Protein AF-A0A3C0QWF5-F1 (afdb_monomer)

Sequence (162 aa):
MEKKCRRNFLKSLAYIPGMALAAGAISSELVPKAQANTPGFVPSYLRLHRSGELKARGEILWEKMRSCTLCPRMCKINRLRGQRGDCRANSTLEISSAFPHFGEEPELVGNRGSGAIFFTNCPLNCVFCINYEVSQQGHGRVYTIAQLANMMLLLQRQGCHN

pLDDT: mean 84.09, std 20.66, range [34.38, 98.5]

Structure (mmCIF, N/CA/C/O backbone):
data_AF-A0A3C0QWF5-F1
#
_entry.id   AF-A0A3C0QWF5-F1
#
loop_
_atom_site.group_PDB
_atom_site.id
_atom_site.type_symbol
_atom_site.label_atom_id
_atom_site.label_alt_id
_atom_site.label_comp_id
_atom_site.label_asym_id
_atom_site.label_entity_id
_atom_site.label_seq_id
_atom_site.pdbx_PDB_ins_code
_atom_site.Cartn_x
_atom_site.Cartn_y
_atom_site.Cartn_z
_atom_site.occupancy
_atom_site.B_iso_or_equiv
_atom_site.auth_seq_id
_atom_site.auth_comp_id
_atom_site.auth_asym_id
_atom_site.auth_atom_id
_atom_site.pdbx_PDB_model_num
ATOM 1 N N . MET A 1 1 ? 34.574 22.796 -15.783 1.00 46.28 1 MET A N 1
ATOM 2 C CA . MET A 1 1 ? 33.387 22.034 -16.233 1.00 46.28 1 MET A CA 1
ATOM 3 C C . MET A 1 1 ? 32.241 22.317 -15.273 1.00 46.28 1 MET A C 1
ATOM 5 O O . MET A 1 1 ? 32.237 21.788 -14.168 1.00 46.28 1 MET A O 1
ATOM 9 N N . GLU A 1 2 ? 31.327 23.219 -15.634 1.00 43.88 2 GLU A N 1
ATOM 10 C CA . GLU A 1 2 ? 30.178 23.560 -14.784 1.00 43.88 2 GLU A CA 1
ATOM 11 C C . GLU A 1 2 ? 29.174 22.403 -14.721 1.00 43.88 2 GLU A C 1
ATOM 13 O O . GLU A 1 2 ? 28.737 21.872 -15.744 1.00 43.88 2 GLU A O 1
ATOM 18 N N . LYS A 1 3 ? 28.791 22.013 -13.500 1.00 52.56 3 LYS A N 1
ATOM 19 C CA . LYS A 1 3 ? 27.750 21.011 -13.257 1.00 52.56 3 LYS A CA 1
ATOM 20 C C . LYS A 1 3 ? 26.407 21.559 -13.748 1.00 52.56 3 LYS A C 1
ATOM 22 O O . LYS A 1 3 ? 25.902 22.549 -13.219 1.00 52.56 3 LYS A O 1
ATOM 27 N N . LYS A 1 4 ? 25.804 20.900 -14.742 1.00 54.44 4 LYS A N 1
ATOM 28 C CA . LYS A 1 4 ? 24.441 21.204 -15.203 1.00 54.44 4 LYS A CA 1
ATOM 29 C C . LYS A 1 4 ? 23.441 20.929 -14.075 1.00 54.44 4 LYS A C 1
ATOM 31 O O . LYS A 1 4 ? 23.048 19.794 -13.840 1.00 54.44 4 LYS A O 1
ATOM 36 N N . CYS A 1 5 ? 23.025 21.985 -13.382 1.00 64.38 5 CYS A N 1
ATOM 37 C CA . CYS A 1 5 ? 21.888 21.971 -12.465 1.00 64.38 5 CYS A CA 1
ATOM 38 C C . CYS A 1 5 ? 20.588 22.273 -13.232 1.00 64.38 5 CYS A C 1
ATOM 40 O O . CYS A 1 5 ? 20.597 23.032 -14.205 1.00 64.38 5 CYS A O 1
ATOM 42 N N . ARG A 1 6 ? 19.455 21.730 -12.762 1.00 64.50 6 ARG A N 1
ATOM 43 C CA . ARG A 1 6 ? 18.095 21.884 -13.328 1.00 64.50 6 ARG A CA 1
ATOM 44 C C . ARG A 1 6 ? 17.721 23.346 -13.636 1.00 64.50 6 ARG A C 1
ATOM 46 O O . ARG A 1 6 ? 17.029 23.616 -14.612 1.00 64.50 6 ARG A O 1
ATOM 53 N N . ARG A 1 7 ? 18.256 24.297 -12.860 1.00 60.28 7 ARG A N 1
ATOM 54 C CA . ARG A 1 7 ? 18.081 25.750 -13.046 1.00 60.28 7 ARG A CA 1
ATOM 55 C C . ARG A 1 7 ? 18.732 26.301 -14.323 1.00 60.28 7 ARG A C 1
ATOM 57 O O . ARG A 1 7 ? 18.222 27.260 -14.892 1.00 60.28 7 ARG A O 1
ATOM 64 N N . ASN A 1 8 ? 19.826 25.697 -14.785 1.00 57.00 8 ASN A N 1
ATOM 65 C CA . ASN A 1 8 ? 20.544 26.128 -15.989 1.00 57.00 8 ASN A CA 1
ATOM 66 C C . ASN A 1 8 ? 20.006 25.448 -17.259 1.00 57.00 8 ASN A C 1
ATOM 68 O O . ASN A 1 8 ? 20.126 26.012 -18.340 1.00 57.00 8 ASN A O 1
ATOM 72 N N . PHE A 1 9 ? 19.353 24.287 -17.128 1.00 65.88 9 PHE A N 1
ATOM 73 C CA . PHE A 1 9 ? 18.677 23.600 -18.237 1.00 65.88 9 PHE A CA 1
ATOM 74 C C . PHE A 1 9 ? 17.412 24.342 -18.697 1.00 65.88 9 PHE A C 1
ATOM 76 O O . PHE A 1 9 ? 17.187 24.518 -19.887 1.00 65.88 9 PHE A O 1
ATOM 83 N N . LEU A 1 10 ? 16.614 24.864 -17.760 1.00 59.94 10 LEU A N 1
ATOM 84 C CA . LEU A 1 10 ? 15.401 25.616 -18.109 1.00 59.94 10 LEU A CA 1
ATOM 85 C C . LEU A 1 10 ? 15.704 26.953 -18.802 1.00 59.94 10 LEU A C 1
ATOM 87 O O . LEU A 1 10 ? 14.920 27.410 -19.627 1.00 59.94 10 LEU A O 1
ATOM 91 N N . LYS A 1 11 ? 16.869 27.553 -18.529 1.00 50.78 11 LYS A N 1
ATOM 92 C CA . LYS A 1 11 ? 17.316 28.771 -19.219 1.00 50.78 11 LYS A CA 1
ATOM 93 C C . LYS A 1 11 ? 17.714 28.523 -20.677 1.00 50.78 11 LYS A C 1
ATOM 95 O O . LYS A 1 11 ? 17.602 29.446 -21.473 1.00 50.78 11 LYS A O 1
ATOM 100 N N . SER A 1 12 ? 18.127 27.306 -21.048 1.00 54.78 12 SER A N 1
ATOM 101 C CA . SER A 1 12 ? 18.472 26.987 -22.443 1.00 54.78 12 SER A CA 1
ATOM 102 C C . SER A 1 12 ? 17.257 26.681 -23.323 1.00 54.78 12 SER A C 1
ATOM 104 O O . SER A 1 12 ? 17.415 26.541 -24.528 1.00 54.78 12 SER A O 1
ATOM 106 N N . LEU A 1 13 ? 16.055 26.566 -22.745 1.00 56.09 13 LEU A N 1
ATOM 107 C CA . LEU A 1 13 ? 14.814 26.271 -23.475 1.00 56.09 13 LEU A CA 1
ATOM 108 C C . LEU A 1 13 ? 14.033 27.529 -23.884 1.00 56.09 13 LEU A C 1
ATOM 110 O O . LEU A 1 13 ? 13.125 27.441 -24.702 1.00 56.09 13 LEU A O 1
ATOM 114 N N . ALA A 1 14 ? 14.392 28.702 -23.357 1.00 47.47 14 ALA A N 1
ATOM 115 C CA . ALA A 1 14 ? 13.710 29.965 -23.653 1.00 47.47 14 ALA A CA 1
ATOM 116 C C . ALA A 1 14 ? 14.165 30.638 -24.968 1.00 47.47 14 ALA A C 1
ATOM 118 O O . ALA A 1 14 ? 13.718 31.740 -25.269 1.00 47.47 14 ALA A O 1
ATOM 119 N N . TYR A 1 15 ? 15.048 30.004 -25.747 1.00 47.47 15 TYR A N 1
ATOM 120 C CA . TYR A 1 15 ? 15.605 30.561 -26.984 1.00 47.47 15 TYR A CA 1
ATOM 121 C C . TYR A 1 15 ? 15.577 29.529 -28.120 1.00 47.47 15 TYR A C 1
ATOM 123 O O . TYR A 1 15 ? 16.610 29.075 -28.600 1.00 47.47 15 TYR A O 1
ATOM 131 N N . ILE A 1 16 ? 14.378 29.134 -28.552 1.00 45.44 16 ILE A N 1
ATOM 132 C CA . ILE A 1 16 ? 14.188 28.505 -29.866 1.00 45.44 16 ILE A CA 1
ATOM 133 C C . ILE A 1 16 ? 12.972 29.175 -30.519 1.00 45.44 16 ILE A C 1
ATOM 135 O O . ILE A 1 16 ? 11.840 28.903 -30.113 1.00 45.44 16 ILE A O 1
ATOM 139 N N . PRO A 1 17 ? 13.166 30.083 -31.491 1.00 38.91 17 PRO A N 1
ATOM 140 C CA . PRO A 1 17 ? 12.058 30.646 -32.237 1.00 38.91 17 PRO A CA 1
ATOM 141 C C . PRO A 1 17 ? 11.604 29.629 -33.290 1.00 38.91 17 PRO A C 1
ATOM 143 O O . PRO A 1 17 ? 12.361 29.277 -34.187 1.00 38.91 17 PRO A O 1
ATOM 146 N N . GLY A 1 18 ? 10.351 29.190 -33.178 1.00 44.91 18 GLY A N 1
ATOM 147 C CA . GLY A 1 18 ? 9.610 28.545 -34.259 1.00 44.91 18 GLY A CA 1
ATOM 148 C C . GLY A 1 18 ? 9.909 27.063 -34.489 1.00 44.91 18 GLY A C 1
ATOM 149 O O . GLY A 1 18 ? 10.888 26.703 -35.124 1.00 44.91 18 GLY A O 1
ATOM 150 N N . MET A 1 19 ? 8.963 26.205 -34.112 1.00 37.44 19 MET A N 1
ATOM 151 C CA . MET A 1 19 ? 8.492 25.154 -35.015 1.00 37.44 19 MET A CA 1
ATOM 152 C C . MET A 1 19 ? 7.061 24.776 -34.645 1.00 37.44 19 MET A C 1
ATOM 154 O O . MET A 1 19 ? 6.697 24.646 -33.478 1.00 37.44 19 MET A O 1
ATOM 158 N N . ALA A 1 20 ? 6.250 24.714 -35.690 1.00 35.81 20 ALA A N 1
ATOM 159 C CA . ALA A 1 20 ? 4.810 24.621 -35.671 1.00 35.81 20 ALA A CA 1
ATOM 160 C C . ALA A 1 20 ? 4.289 23.299 -35.088 1.00 35.81 20 ALA A C 1
ATOM 162 O O . ALA A 1 20 ? 4.958 22.266 -35.108 1.00 35.81 20 ALA A O 1
ATOM 163 N N . LEU A 1 21 ? 3.039 23.364 -34.627 1.00 43.25 21 LEU A N 1
ATOM 164 C CA . LEU A 1 21 ? 2.179 22.233 -34.303 1.00 43.25 21 LEU A CA 1
ATOM 165 C C . LEU A 1 21 ? 2.148 21.219 -35.456 1.00 43.25 21 LEU A C 1
ATOM 167 O O . LEU A 1 21 ? 1.617 21.508 -36.525 1.00 43.25 21 LEU A O 1
ATOM 171 N N . ALA A 1 22 ? 2.628 20.006 -35.196 1.00 36.69 22 ALA A N 1
ATOM 172 C CA . ALA A 1 22 ? 2.231 18.820 -35.937 1.00 36.69 22 ALA A CA 1
ATOM 173 C C . ALA A 1 22 ? 1.523 17.876 -34.960 1.00 36.69 22 ALA A C 1
ATOM 175 O O . ALA A 1 22 ? 2.153 17.219 -34.131 1.00 36.69 22 ALA A O 1
ATOM 176 N N . ALA A 1 23 ? 0.193 17.844 -35.043 1.00 40.59 23 ALA A N 1
ATOM 177 C CA . ALA A 1 23 ? -0.639 16.820 -34.428 1.00 40.59 23 ALA A CA 1
ATOM 178 C C . ALA A 1 23 ? -0.395 15.490 -35.163 1.00 40.59 23 ALA A C 1
ATOM 180 O O . ALA A 1 23 ? -1.117 15.127 -36.086 1.00 40.59 23 ALA A O 1
ATOM 181 N N . GLY A 1 24 ? 0.687 14.803 -34.800 1.00 34.38 24 GLY A N 1
ATOM 182 C CA . GLY A 1 24 ? 0.988 13.452 -35.257 1.00 34.38 24 GLY A CA 1
ATOM 183 C C . GLY A 1 24 ? 0.300 12.436 -34.354 1.00 34.38 24 GLY A C 1
ATOM 184 O O . GLY A 1 24 ? 0.545 12.412 -33.148 1.00 34.38 24 GLY A O 1
ATOM 185 N N . ALA A 1 25 ? -0.573 11.616 -34.937 1.00 39.56 25 ALA A N 1
ATOM 186 C CA . ALA A 1 25 ? -1.188 10.470 -34.286 1.00 39.56 25 ALA A CA 1
ATOM 187 C C . ALA A 1 25 ? -0.119 9.608 -33.592 1.00 39.56 25 ALA A C 1
ATOM 189 O O . ALA A 1 25 ? 0.851 9.179 -34.217 1.00 39.56 25 ALA A O 1
ATOM 190 N N . ILE A 1 26 ? -0.296 9.361 -32.292 1.00 39.56 26 ILE A N 1
ATOM 191 C CA . ILE A 1 26 ? 0.538 8.421 -31.544 1.00 39.56 26 ILE A CA 1
ATOM 192 C C . ILE A 1 26 ? 0.123 7.022 -31.997 1.00 39.56 26 ILE A C 1
ATOM 194 O O . ILE A 1 26 ? -0.839 6.448 -31.486 1.00 39.56 26 ILE A O 1
ATOM 198 N N . SER A 1 27 ? 0.823 6.495 -32.998 1.00 38.00 27 SER A N 1
ATOM 199 C CA . SER A 1 27 ? 0.729 5.093 -33.386 1.00 38.00 27 SER A CA 1
ATOM 200 C C . SER A 1 27 ? 1.047 4.223 -32.169 1.00 38.00 27 SER A C 1
ATOM 202 O O . SER A 1 27 ? 2.062 4.413 -31.496 1.00 38.00 27 SER A O 1
ATOM 204 N N . SER A 1 28 ? 0.179 3.256 -31.885 1.00 44.12 28 SER A N 1
ATOM 205 C CA . SER A 1 28 ? 0.216 2.327 -30.746 1.00 44.12 28 SER A CA 1
ATOM 206 C C . SER A 1 28 ? 1.412 1.355 -30.728 1.00 44.12 28 SER A C 1
ATOM 208 O O . SER A 1 28 ? 1.363 0.330 -30.055 1.00 44.12 28 SER A O 1
ATOM 210 N N . GLU A 1 29 ? 2.480 1.641 -31.470 1.00 43.12 29 GLU A N 1
ATOM 211 C CA . GLU A 1 29 ? 3.569 0.705 -31.780 1.00 43.12 29 GLU A CA 1
ATOM 212 C C . GLU A 1 29 ? 4.888 1.004 -31.047 1.00 43.12 29 GLU A C 1
ATOM 214 O O . GLU A 1 29 ? 5.839 0.239 -31.167 1.00 43.12 29 GLU A O 1
ATOM 219 N N . LEU A 1 30 ? 4.959 2.066 -30.236 1.00 41.19 30 LEU A N 1
ATOM 220 C CA . LEU A 1 30 ? 6.180 2.433 -29.499 1.00 41.19 30 LEU A CA 1
ATOM 221 C C . LEU A 1 30 ? 6.261 1.881 -28.068 1.00 41.19 30 LEU A C 1
ATOM 223 O O . LEU A 1 30 ? 7.192 2.226 -27.344 1.00 41.19 30 LEU A O 1
ATOM 227 N N . VAL A 1 31 ? 5.334 1.018 -27.642 1.00 42.94 31 VAL A N 1
ATOM 228 C CA . VAL A 1 31 ? 5.490 0.286 -26.374 1.00 42.94 31 VAL A CA 1
ATOM 229 C C . VAL A 1 31 ? 6.310 -0.974 -26.664 1.00 42.94 31 VAL A C 1
ATOM 231 O O . VAL A 1 31 ? 5.795 -1.881 -27.325 1.00 42.94 31 VAL A O 1
ATOM 234 N N . PRO A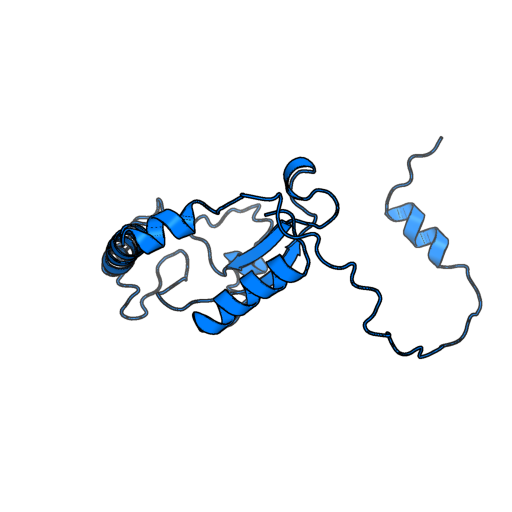 1 32 ? 7.574 -1.077 -26.204 1.00 42.41 32 PRO A N 1
ATOM 235 C CA . PRO A 1 32 ? 8.357 -2.291 -26.382 1.00 42.41 32 PRO A CA 1
ATOM 236 C C . PRO A 1 32 ? 7.592 -3.455 -25.754 1.00 42.41 32 PRO A C 1
ATOM 238 O O . PRO A 1 32 ? 7.152 -3.353 -24.607 1.00 42.41 32 PRO A O 1
ATOM 241 N N . LYS A 1 33 ? 7.423 -4.559 -26.494 1.00 42.38 33 LYS A N 1
ATOM 242 C CA . LYS A 1 33 ? 6.829 -5.789 -25.954 1.00 42.38 33 LYS A CA 1
ATOM 243 C C . LYS A 1 33 ? 7.553 -6.138 -24.656 1.00 42.38 33 LYS A C 1
ATOM 245 O O . LYS A 1 33 ? 8.761 -6.384 -24.672 1.00 42.38 33 LYS A O 1
ATOM 250 N N . ALA A 1 34 ? 6.815 -6.141 -23.546 1.00 52.44 34 ALA A N 1
ATOM 251 C CA . ALA A 1 34 ? 7.321 -6.604 -22.269 1.00 52.44 34 ALA A CA 1
ATOM 252 C C . ALA A 1 34 ? 7.911 -7.996 -22.469 1.00 52.44 34 ALA A C 1
ATOM 254 O O . ALA A 1 34 ? 7.220 -8.946 -22.839 1.00 52.44 34 ALA A O 1
ATOM 255 N N . GLN A 1 35 ? 9.218 -8.097 -22.270 1.00 51.62 35 GLN A N 1
ATOM 256 C CA . GLN A 1 35 ? 9.904 -9.373 -22.278 1.00 51.62 35 GLN A CA 1
ATOM 257 C C . GLN A 1 35 ? 9.564 -10.041 -20.949 1.00 51.62 35 GLN A C 1
ATOM 259 O O . GLN A 1 35 ? 10.249 -9.841 -19.950 1.00 51.62 35 GLN A O 1
ATOM 264 N N . ALA A 1 36 ? 8.416 -10.712 -20.926 1.00 55.44 36 ALA A N 1
ATOM 265 C CA . ALA A 1 36 ? 7.953 -11.474 -19.788 1.00 55.44 36 ALA A CA 1
ATOM 266 C C . ALA A 1 36 ? 8.551 -12.882 -19.843 1.00 55.44 36 ALA A C 1
ATOM 268 O O . ALA A 1 36 ? 8.464 -13.570 -20.860 1.00 55.44 36 ALA A O 1
ATOM 269 N N . ASN A 1 37 ? 9.056 -13.291 -18.682 1.00 56.12 37 ASN A N 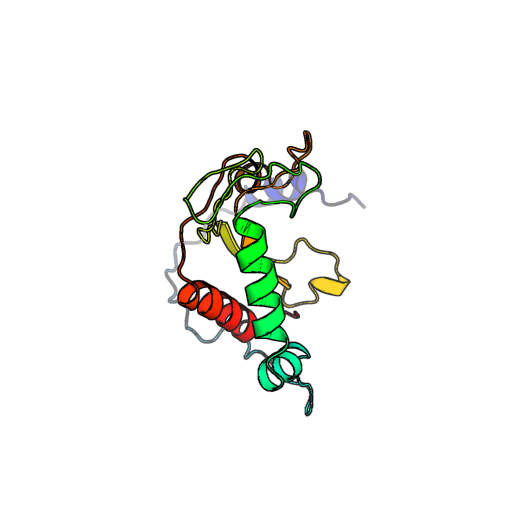1
ATOM 270 C CA . ASN A 1 37 ? 9.378 -14.649 -18.257 1.00 56.12 37 ASN A CA 1
ATOM 271 C C . ASN A 1 37 ? 10.730 -15.201 -18.718 1.00 56.12 37 ASN A C 1
ATOM 273 O O . ASN A 1 37 ? 10.873 -15.785 -19.789 1.00 56.12 37 ASN A O 1
ATOM 277 N N . THR A 1 38 ? 11.696 -15.153 -17.798 1.00 58.84 38 THR A N 1
ATOM 278 C CA . THR A 1 38 ? 12.718 -16.197 -17.699 1.00 58.84 38 THR A CA 1
ATOM 279 C C . THR A 1 38 ? 12.005 -17.557 -17.710 1.00 58.84 38 THR A C 1
ATOM 281 O O . THR A 1 38 ? 11.109 -17.764 -16.880 1.00 58.84 38 THR A O 1
ATOM 284 N N . PRO A 1 39 ? 12.337 -18.476 -18.635 1.00 67.75 39 PRO A N 1
ATOM 285 C CA . PRO A 1 39 ? 11.704 -19.787 -18.694 1.00 67.75 39 PRO A CA 1
ATOM 286 C C . PRO A 1 39 ? 11.769 -20.477 -17.325 1.00 67.75 39 PRO A C 1
ATOM 288 O O . PRO A 1 39 ? 12.845 -20.634 -16.756 1.00 67.75 39 PRO A O 1
ATOM 291 N N . GLY A 1 40 ? 10.609 -20.848 -16.776 1.00 80.12 40 GLY A N 1
ATOM 292 C CA . GLY A 1 40 ? 10.510 -21.569 -15.501 1.00 80.12 40 GLY A CA 1
ATOM 293 C C . GLY A 1 40 ? 10.352 -20.714 -14.237 1.00 80.12 40 GLY A C 1
ATOM 294 O O . GLY A 1 40 ? 10.189 -21.285 -13.159 1.00 80.12 40 GLY A O 1
ATOM 295 N N . PHE A 1 41 ? 10.335 -19.378 -14.319 1.00 84.62 41 PHE A N 1
ATOM 296 C CA . PHE A 1 41 ? 10.014 -18.558 -13.146 1.00 84.62 41 PHE A CA 1
ATOM 297 C C . PHE A 1 41 ? 8.528 -18.682 -12.769 1.00 84.62 41 PHE A C 1
ATOM 299 O O . PHE A 1 41 ? 7.639 -18.415 -13.577 1.00 84.62 41 PHE A O 1
ATOM 306 N N . VAL A 1 42 ? 8.258 -19.058 -11.516 1.00 87.62 42 VAL A N 1
ATOM 307 C CA . VAL A 1 42 ? 6.907 -19.121 -10.942 1.00 87.62 42 VAL A CA 1
ATOM 308 C C . VAL A 1 42 ? 6.875 -18.256 -9.681 1.00 87.62 42 VAL A C 1
ATOM 310 O O . VAL A 1 42 ? 7.565 -18.582 -8.712 1.00 87.62 42 VAL A O 1
ATOM 313 N N . PRO A 1 43 ? 6.068 -17.180 -9.644 1.00 88.69 43 PRO A N 1
ATOM 314 C CA . PRO A 1 43 ? 5.934 -16.355 -8.452 1.00 88.69 43 PRO A CA 1
ATOM 315 C C . PRO A 1 43 ? 5.477 -17.155 -7.227 1.00 88.69 43 PRO A C 1
ATOM 317 O O . PRO A 1 43 ? 4.561 -17.981 -7.297 1.0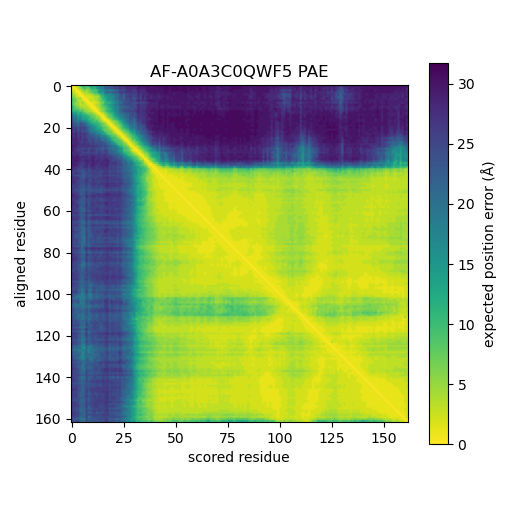0 88.69 43 PRO A O 1
ATOM 320 N N . SER A 1 44 ? 6.071 -16.867 -6.068 1.00 93.06 44 SER A N 1
ATOM 321 C CA . SER A 1 44 ? 5.797 -17.583 -4.814 1.00 93.06 44 SER A CA 1
ATOM 322 C C . SER A 1 44 ? 4.326 -17.512 -4.384 1.00 93.06 44 SER A C 1
ATOM 324 O O . SER A 1 44 ? 3.804 -18.478 -3.816 1.00 93.06 44 SER A O 1
ATOM 326 N N . TYR A 1 45 ? 3.629 -16.417 -4.709 1.00 92.44 45 TYR A N 1
ATOM 327 C CA . TYR A 1 45 ? 2.212 -16.241 -4.393 1.00 92.44 45 TYR A CA 1
ATOM 328 C C . TYR A 1 45 ? 1.311 -17.267 -5.094 1.00 92.44 45 TYR A C 1
ATOM 330 O O . TYR A 1 45 ? 0.281 -17.633 -4.534 1.00 92.44 45 TYR A O 1
ATOM 338 N N . LEU A 1 46 ? 1.691 -17.793 -6.268 1.00 94.81 46 LEU A N 1
ATOM 339 C CA . LEU A 1 46 ? 0.896 -18.815 -6.963 1.00 94.81 46 LEU A CA 1
ATOM 340 C C . LEU A 1 46 ? 0.906 -20.138 -6.202 1.00 94.81 46 LEU A C 1
ATOM 342 O O . LEU A 1 46 ? -0.125 -20.800 -6.102 1.00 94.81 46 LEU A O 1
ATOM 346 N N . ARG A 1 47 ? 2.052 -20.512 -5.624 1.00 95.88 47 ARG A N 1
ATOM 347 C CA . ARG A 1 47 ? 2.148 -21.695 -4.761 1.00 95.88 47 ARG A CA 1
ATOM 348 C C . ARG A 1 47 ? 1.275 -21.533 -3.516 1.00 95.88 47 ARG A C 1
ATOM 350 O O . ARG A 1 47 ? 0.510 -22.439 -3.207 1.00 95.88 47 ARG A O 1
ATOM 357 N N . LEU A 1 48 ? 1.351 -20.376 -2.853 1.00 97.19 48 LEU A N 1
ATOM 358 C CA . LEU A 1 48 ? 0.541 -20.067 -1.665 1.00 97.19 48 LEU A CA 1
ATOM 359 C C . LEU A 1 48 ? -0.957 -19.995 -1.977 1.00 97.19 48 LEU A C 1
ATOM 361 O O . LEU A 1 48 ? -1.782 -20.382 -1.154 1.00 97.19 48 LEU A O 1
ATOM 365 N N . HIS A 1 49 ? -1.324 -19.505 -3.162 1.00 97.00 49 HIS A N 1
ATOM 366 C CA . HIS A 1 49 ? -2.706 -19.531 -3.614 1.00 97.00 49 HIS A CA 1
ATOM 367 C C . HIS A 1 49 ? -3.181 -20.974 -3.802 1.00 97.00 49 HIS A C 1
ATOM 369 O O . HIS A 1 49 ? -4.233 -21.332 -3.273 1.00 97.00 49 HIS A O 1
ATOM 375 N N . ARG A 1 50 ? -2.425 -21.803 -4.532 1.00 97.44 50 ARG A N 1
ATOM 376 C CA . ARG A 1 50 ? -2.802 -23.198 -4.814 1.00 97.44 50 ARG A CA 1
ATOM 377 C C . ARG A 1 50 ? -2.945 -24.031 -3.543 1.00 97.44 50 ARG A C 1
ATOM 379 O O . ARG A 1 50 ? -3.835 -24.866 -3.479 1.00 97.44 50 ARG A O 1
ATOM 386 N N . SER A 1 51 ? -2.106 -23.788 -2.535 1.00 97.88 51 SER A N 1
ATOM 387 C CA . SER A 1 51 ? -2.203 -24.478 -1.245 1.00 97.88 51 SER A CA 1
ATOM 388 C C . SER A 1 51 ? -3.316 -23.947 -0.332 1.00 97.88 51 SER A C 1
ATOM 390 O O . SER A 1 51 ? -3.527 -24.509 0.735 1.00 97.88 51 SER A O 1
ATOM 392 N N . GLY A 1 52 ? -3.995 -22.850 -0.692 1.00 98.12 52 GLY A N 1
ATOM 393 C CA . GLY A 1 52 ? -5.003 -22.188 0.148 1.00 98.12 52 GLY A CA 1
ATOM 394 C C . GLY A 1 52 ? -4.432 -21.277 1.244 1.00 98.12 52 GLY A C 1
ATOM 395 O O . GLY A 1 52 ? -5.164 -20.467 1.810 1.00 98.12 52 GLY A O 1
ATOM 396 N N . GLU A 1 53 ? -3.122 -21.325 1.485 1.00 98.19 53 GLU A N 1
ATOM 397 C CA . GLU A 1 53 ? -2.430 -20.551 2.525 1.00 98.19 53 GLU A CA 1
ATOM 398 C C . GLU A 1 53 ? -2.602 -19.038 2.338 1.00 98.19 53 GLU A C 1
ATOM 400 O O . GLU A 1 53 ? -2.816 -18.298 3.298 1.00 98.19 53 GLU A O 1
ATOM 405 N N . LEU A 1 54 ? -2.551 -18.558 1.090 1.00 97.56 54 LEU A N 1
ATOM 406 C CA . LEU A 1 54 ? -2.733 -17.134 0.800 1.00 97.56 54 LEU A CA 1
ATOM 407 C C . LEU A 1 54 ? -4.121 -16.643 1.237 1.00 97.56 54 LEU A C 1
ATOM 409 O O . LEU A 1 54 ? -4.243 -15.553 1.797 1.00 97.56 54 LEU A O 1
ATOM 413 N N . LYS A 1 55 ? -5.154 -17.464 1.016 1.00 97.88 55 LYS A N 1
ATOM 414 C CA . LYS A 1 55 ? -6.527 -17.159 1.422 1.00 97.8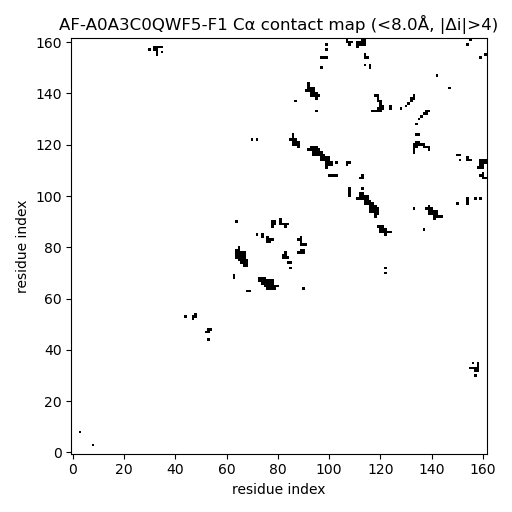8 55 LYS A CA 1
ATOM 415 C C . LYS A 1 55 ? -6.653 -17.162 2.945 1.00 97.88 55 LYS A C 1
ATOM 417 O O . LYS A 1 55 ? -7.173 -16.195 3.492 1.00 97.88 55 LYS A O 1
ATOM 422 N N . ALA A 1 56 ? -6.106 -18.177 3.616 1.00 98.38 56 ALA A N 1
ATOM 423 C CA . ALA A 1 56 ? -6.129 -18.278 5.076 1.00 98.38 56 ALA A CA 1
ATOM 424 C C . ALA A 1 56 ? -5.482 -17.054 5.754 1.00 98.38 56 ALA A C 1
ATOM 426 O O . ALA A 1 56 ? -6.058 -16.456 6.663 1.00 98.38 56 ALA A O 1
ATOM 427 N N . ARG A 1 57 ? -4.322 -16.597 5.259 1.00 97.50 57 ARG A N 1
ATOM 428 C CA . ARG A 1 57 ? -3.689 -15.353 5.739 1.00 97.50 57 ARG A CA 1
ATOM 429 C C . ARG A 1 57 ? -4.552 -14.120 5.487 1.00 97.50 57 ARG A C 1
ATOM 431 O O . ARG A 1 57 ? -4.629 -13.244 6.346 1.00 97.50 57 ARG A O 1
ATOM 438 N N . GLY A 1 58 ? -5.189 -14.052 4.319 1.00 96.88 58 GLY A N 1
ATOM 439 C CA . GLY A 1 58 ? -6.123 -12.983 3.973 1.00 96.88 58 GLY A CA 1
ATOM 440 C C . GLY A 1 58 ? -7.301 -12.909 4.944 1.00 96.88 58 GLY A C 1
ATOM 441 O O . GLY A 1 58 ? -7.621 -11.826 5.422 1.00 96.88 58 GLY A O 1
ATOM 442 N N . GLU A 1 59 ? -7.890 -14.051 5.297 1.00 98.06 59 GLU A N 1
ATOM 443 C CA . GLU A 1 59 ? -8.993 -14.150 6.261 1.00 98.06 59 GLU A CA 1
ATOM 444 C C . GLU A 1 59 ? -8.563 -13.689 7.666 1.00 98.06 59 GLU A C 1
ATOM 446 O O . GLU A 1 59 ? -9.268 -12.893 8.289 1.00 98.06 59 GLU A O 1
ATOM 451 N N . ILE A 1 60 ? -7.366 -14.076 8.128 1.00 97.81 60 ILE A N 1
ATOM 452 C CA . ILE A 1 60 ? -6.794 -13.600 9.404 1.00 97.81 60 ILE A CA 1
ATOM 453 C C . ILE A 1 60 ? -6.637 -12.071 9.405 1.00 97.81 60 ILE A C 1
ATOM 455 O O . ILE A 1 60 ? -7.022 -11.397 10.365 1.00 97.81 60 ILE A O 1
ATOM 459 N N . LEU A 1 61 ? -6.071 -11.503 8.335 1.00 95.88 61 LEU A N 1
ATOM 460 C CA . LEU A 1 61 ? -5.891 -10.053 8.211 1.00 95.88 61 LEU A CA 1
ATOM 461 C C . LEU A 1 61 ? -7.232 -9.316 8.120 1.00 95.88 61 LEU A C 1
ATOM 463 O O . LEU A 1 61 ? -7.374 -8.241 8.708 1.00 95.88 61 LEU A O 1
ATOM 467 N N . TRP A 1 62 ? -8.213 -9.899 7.428 1.00 96.62 62 TRP A N 1
ATOM 468 C CA . TRP A 1 62 ? -9.562 -9.352 7.319 1.00 96.62 62 TRP A CA 1
ATOM 469 C C . TRP A 1 62 ? -10.257 -9.299 8.679 1.00 96.62 62 TRP A C 1
ATOM 471 O O . TRP A 1 62 ? -10.820 -8.269 9.045 1.00 96.62 62 TRP A O 1
ATOM 481 N N . GLU A 1 63 ? -10.151 -10.357 9.481 1.00 97.94 63 GLU A N 1
ATOM 482 C CA . GLU A 1 63 ? -10.732 -10.389 10.824 1.00 97.94 63 GLU A CA 1
ATOM 483 C C . GLU A 1 63 ? -10.043 -9.392 11.771 1.00 97.94 63 GLU A C 1
ATOM 485 O O . GLU A 1 63 ? -10.706 -8.688 12.540 1.00 97.94 63 GLU A O 1
ATOM 490 N N . LYS A 1 64 ? -8.722 -9.201 11.636 1.00 97.12 64 LYS A N 1
ATOM 491 C CA . LYS A 1 64 ? -7.962 -8.194 12.403 1.00 97.12 64 LYS A CA 1
ATOM 492 C C . LYS A 1 64 ? -8.481 -6.766 12.199 1.00 97.12 64 LYS A C 1
ATOM 494 O O . LYS A 1 64 ? -8.230 -5.897 13.033 1.00 97.12 64 LYS A O 1
ATOM 499 N N . MET A 1 65 ? -9.224 -6.498 11.124 1.00 97.06 65 MET A N 1
ATOM 500 C CA . MET A 1 65 ? -9.849 -5.198 10.878 1.00 97.06 65 MET A CA 1
ATOM 501 C C . MET A 1 65 ? -11.066 -4.900 11.768 1.00 97.06 65 MET A C 1
ATOM 503 O O . MET A 1 65 ? -11.456 -3.732 11.853 1.00 97.06 65 MET A O 1
ATOM 507 N N . ARG A 1 66 ? -11.645 -5.890 12.468 1.00 98.25 66 ARG A N 1
ATOM 508 C CA . ARG A 1 66 ? -12.704 -5.653 13.472 1.00 98.25 66 ARG A CA 1
ATOM 509 C C . ARG A 1 66 ? -12.204 -4.931 14.719 1.00 98.25 66 ARG A C 1
ATOM 511 O O . ARG A 1 66 ? -12.978 -4.215 15.345 1.00 98.25 66 ARG A O 1
ATOM 518 N N . SER A 1 67 ? -10.931 -5.121 15.059 1.00 98.25 67 SER A N 1
ATOM 519 C CA . SER A 1 67 ? -10.235 -4.442 16.153 1.00 98.25 67 SER A CA 1
ATOM 520 C C . SER A 1 67 ? -8.804 -4.141 15.708 1.00 98.25 67 SER A C 1
ATOM 522 O O . SER A 1 67 ? -7.848 -4.871 15.987 1.00 98.25 67 SER A O 1
ATOM 524 N N . CYS A 1 68 ? -8.667 -3.077 14.912 1.00 97.44 68 CYS A N 1
ATOM 525 C CA . CYS A 1 68 ? -7.452 -2.839 14.144 1.00 97.44 68 CYS A CA 1
ATOM 526 C C . CYS A 1 68 ? -6.223 -2.555 15.022 1.00 97.44 68 CYS A C 1
ATOM 528 O O . CYS A 1 68 ? -6.104 -1.517 15.676 1.00 97.44 68 CYS A O 1
ATOM 530 N N . THR A 1 69 ? -5.232 -3.434 14.897 1.00 96.50 69 THR A N 1
ATOM 531 C CA . THR A 1 69 ? -3.911 -3.357 15.547 1.00 96.50 69 THR A CA 1
ATOM 532 C C . THR A 1 69 ? -2.771 -3.526 14.530 1.00 96.50 69 THR A C 1
ATOM 534 O O . THR A 1 69 ? -1.727 -4.088 14.837 1.00 96.50 69 THR A O 1
ATOM 537 N N . LEU A 1 70 ? -2.992 -3.100 13.278 1.00 92.94 70 LEU A N 1
ATOM 538 C CA . LEU A 1 70 ? -2.038 -3.246 12.163 1.00 92.94 70 LEU A CA 1
ATOM 539 C C . LEU A 1 70 ? -0.910 -2.203 12.152 1.00 92.94 70 LEU A C 1
ATOM 541 O O . LEU A 1 70 ? 0.047 -2.352 11.405 1.00 92.94 70 LEU A O 1
ATOM 545 N N . CYS A 1 71 ? -1.015 -1.144 12.954 1.00 94.25 71 CYS A N 1
ATOM 546 C CA . CYS A 1 71 ? 0.014 -0.113 13.062 1.00 94.25 71 CYS A CA 1
ATOM 547 C C . CYS A 1 71 ? 0.351 0.161 14.534 1.00 94.25 71 CYS A C 1
ATOM 549 O O . CYS A 1 71 ? -0.464 -0.174 15.404 1.00 94.25 71 CYS A O 1
ATOM 551 N N . PRO A 1 72 ? 1.484 0.831 14.824 1.00 94.19 72 PRO A N 1
ATOM 552 C CA . PRO A 1 72 ? 1.920 1.107 16.196 1.00 94.19 72 PRO A CA 1
ATOM 553 C C . PRO A 1 72 ? 0.920 1.909 17.043 1.00 94.19 72 PRO A C 1
ATOM 555 O O . PRO A 1 72 ? 0.993 1.870 18.263 1.00 94.19 72 PRO A O 1
ATOM 558 N N . ARG A 1 73 ? -0.043 2.604 16.417 1.00 94.44 73 ARG A N 1
ATOM 559 C CA . ARG A 1 73 ? -1.101 3.354 17.121 1.00 94.44 73 ARG A CA 1
ATOM 560 C C . ARG A 1 73 ? -2.123 2.458 17.825 1.00 94.44 73 ARG A C 1
ATOM 562 O O . ARG A 1 73 ? -2.803 2.927 18.724 1.00 94.44 73 ARG A O 1
ATOM 569 N N . MET A 1 74 ? -2.278 1.203 17.388 1.00 95.94 74 MET A N 1
ATOM 570 C CA . MET A 1 74 ? -3.189 0.219 17.996 1.00 95.94 74 MET A CA 1
ATOM 571 C C . MET A 1 74 ? -4.604 0.754 18.309 1.00 95.94 74 MET A C 1
ATOM 573 O O . MET A 1 74 ? -5.155 0.485 19.369 1.00 95.94 74 MET A O 1
ATOM 577 N N . CYS A 1 75 ? -5.210 1.496 17.376 1.00 96.50 75 CYS A N 1
ATOM 578 C CA . CYS A 1 75 ? -6.480 2.204 17.596 1.00 96.50 75 CYS A CA 1
ATOM 579 C C . CYS A 1 75 ? -7.706 1.323 17.919 1.00 96.50 75 CYS A C 1
ATOM 581 O O . CYS A 1 75 ? -8.710 1.856 18.376 1.00 96.50 75 CYS A O 1
ATOM 583 N N . LYS A 1 76 ? -7.671 0.004 17.659 1.00 97.88 76 LYS A N 1
ATOM 584 C CA . LYS A 1 76 ? -8.754 -0.969 17.945 1.00 97.88 76 LYS A CA 1
ATOM 585 C C . LYS A 1 76 ? -10.127 -0.653 17.323 1.00 97.88 76 LYS A C 1
ATOM 587 O O . LYS A 1 76 ? -11.106 -1.322 17.635 1.00 97.88 76 LYS A O 1
ATOM 592 N N . ILE A 1 77 ? -10.210 0.307 16.403 1.00 98.12 77 ILE A N 1
ATOM 593 C CA . ILE A 1 77 ? -11.446 0.626 15.679 1.00 98.12 77 ILE A CA 1
ATOM 594 C C . ILE A 1 77 ? -11.874 -0.513 14.747 1.00 98.12 77 ILE A C 1
ATOM 596 O O . ILE A 1 77 ? -11.040 -1.268 14.230 1.00 98.12 77 ILE A O 1
ATOM 600 N N . ASN A 1 78 ? -13.179 -0.590 14.492 1.00 98.38 78 ASN A N 1
ATOM 601 C CA . ASN A 1 78 ? -13.787 -1.572 13.607 1.00 98.38 78 ASN A CA 1
ATOM 602 C C . ASN A 1 78 ? -13.908 -1.021 12.180 1.00 98.38 78 ASN A C 1
ATOM 604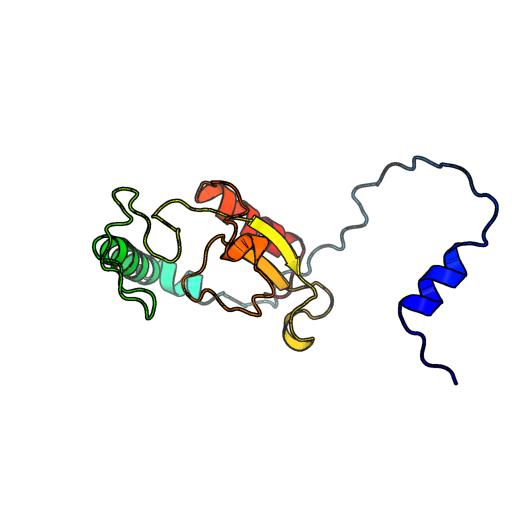 O O . ASN A 1 78 ? -14.902 -0.385 11.814 1.00 98.38 78 ASN A O 1
ATOM 608 N N . ARG A 1 79 ? -12.900 -1.304 11.350 1.00 97.62 79 ARG A N 1
ATOM 609 C CA . ARG A 1 79 ? -12.855 -0.837 9.957 1.00 97.62 79 ARG A CA 1
ATOM 610 C C . ARG A 1 79 ? -13.959 -1.442 9.102 1.00 97.62 79 ARG A C 1
ATOM 612 O O . ARG A 1 79 ? -14.430 -0.763 8.198 1.00 97.62 79 ARG A O 1
ATOM 619 N N . LEU A 1 80 ? -14.384 -2.675 9.406 1.00 97.50 80 LEU A N 1
ATOM 620 C CA . LEU A 1 80 ? -15.455 -3.368 8.680 1.00 97.50 80 LEU A CA 1
ATOM 621 C C . LEU A 1 80 ? -16.818 -2.684 8.859 1.00 97.50 80 LEU A C 1
ATOM 623 O O . LEU A 1 80 ? -17.701 -2.845 8.026 1.00 97.50 80 LEU A O 1
ATOM 627 N N . ARG A 1 81 ? -16.988 -1.888 9.923 1.00 97.94 81 ARG A N 1
ATOM 628 C CA . ARG A 1 81 ? -18.153 -1.007 10.119 1.00 97.94 81 ARG A CA 1
ATOM 629 C C . ARG A 1 81 ? -17.964 0.390 9.518 1.00 97.94 81 ARG A C 1
ATOM 631 O O . ARG A 1 81 ? -18.735 1.292 9.826 1.00 97.94 81 ARG A O 1
ATOM 638 N N . GLY A 1 82 ? -16.920 0.594 8.716 1.00 97.00 82 GLY A N 1
ATOM 639 C CA . GLY A 1 82 ? -16.593 1.879 8.103 1.00 97.00 82 GLY A CA 1
ATOM 640 C C . GLY A 1 82 ? -15.879 2.870 9.027 1.00 97.00 82 GLY A C 1
ATOM 641 O O . GLY A 1 82 ? -15.590 3.983 8.587 1.00 97.00 82 GLY A O 1
ATOM 642 N N . GLN A 1 83 ? -15.559 2.491 10.272 1.00 98.31 83 GLN A N 1
ATOM 643 C CA . GLN A 1 83 ? -14.859 3.377 11.206 1.00 98.31 83 GLN A CA 1
ATOM 644 C C . GLN A 1 83 ? -13.446 3.690 10.701 1.00 98.31 83 GLN A C 1
ATOM 646 O O . GLN A 1 83 ? -12.771 2.837 10.115 1.00 98.31 83 GLN A O 1
ATOM 651 N N . ARG A 1 84 ? -12.987 4.915 10.969 1.00 97.19 84 ARG A N 1
ATOM 652 C CA . ARG A 1 84 ? -11.652 5.410 10.618 1.00 97.19 84 ARG A CA 1
ATOM 653 C C . ARG A 1 84 ? -10.890 5.740 11.908 1.00 97.19 84 ARG A C 1
ATOM 655 O O . ARG A 1 84 ? -11.441 6.374 12.798 1.00 97.19 84 ARG A O 1
ATOM 662 N N . GLY A 1 85 ? -9.652 5.257 12.022 1.00 95.69 85 GLY A N 1
ATOM 663 C CA . GLY A 1 85 ? -8.729 5.625 13.112 1.00 95.69 85 GLY A CA 1
ATOM 664 C C . GLY A 1 85 ? -7.817 6.784 12.700 1.00 95.69 85 GLY A C 1
ATOM 665 O O . GLY A 1 85 ? -8.035 7.376 11.647 1.00 95.69 85 GLY A O 1
ATOM 666 N N . ASP A 1 86 ? -6.731 7.031 13.437 1.00 94.50 86 ASP A N 1
ATOM 667 C CA . ASP A 1 86 ? -5.791 8.139 13.155 1.00 94.50 86 ASP A CA 1
ATOM 668 C C . ASP A 1 86 ? -5.190 8.103 11.747 1.00 94.50 86 ASP A C 1
ATOM 670 O O . ASP A 1 86 ? -4.929 9.135 11.136 1.00 94.50 86 ASP A O 1
ATOM 674 N N . CYS A 1 87 ? -4.997 6.898 11.199 1.00 95.44 87 CYS A N 1
ATOM 675 C CA . CYS A 1 87 ? -4.544 6.739 9.821 1.00 95.44 87 CYS A CA 1
ATOM 676 C C . CYS A 1 87 ? -5.536 7.290 8.796 1.00 95.44 87 CYS A C 1
ATOM 678 O O . CYS A 1 87 ? -5.125 7.528 7.679 1.00 95.44 87 CYS A O 1
ATOM 680 N N . ARG A 1 88 ? -6.817 7.447 9.151 1.00 96.12 88 ARG A N 1
ATOM 681 C CA . ARG A 1 88 ? -7.973 7.758 8.298 1.00 96.12 88 ARG A CA 1
ATOM 682 C C . ARG A 1 88 ? -8.426 6.705 7.298 1.00 96.12 88 ARG A C 1
ATOM 684 O O . ARG A 1 88 ? -9.487 6.895 6.731 1.00 96.12 88 ARG A O 1
ATOM 691 N N . ALA A 1 89 ? -7.763 5.564 7.138 1.00 95.69 89 ALA A N 1
ATOM 692 C CA . ALA A 1 89 ? -8.314 4.458 6.341 1.00 95.69 89 ALA A CA 1
ATOM 693 C C . ALA A 1 89 ? -9.526 3.782 7.027 1.00 95.69 89 ALA A C 1
ATOM 695 O O . ALA A 1 89 ? -9.640 3.833 8.256 1.00 95.69 89 ALA A O 1
ATOM 696 N N . ASN A 1 90 ? -10.363 3.071 6.264 1.00 95.94 90 ASN A N 1
ATOM 697 C CA . ASN A 1 90 ? -11.327 2.056 6.735 1.00 95.94 90 ASN A CA 1
ATOM 698 C C . ASN A 1 90 ? -11.129 0.747 5.928 1.00 95.94 90 ASN A C 1
ATOM 700 O O . ASN A 1 90 ? -10.000 0.476 5.534 1.00 95.94 90 ASN A O 1
ATOM 704 N N . SER A 1 91 ? -12.153 -0.097 5.737 1.00 96.06 91 SER A N 1
ATOM 705 C CA . SER A 1 91 ? -12.052 -1.327 4.921 1.00 96.06 91 SER A CA 1
ATOM 706 C C . SER A 1 91 ? -12.234 -1.100 3.413 1.00 96.06 91 SER A C 1
ATOM 708 O O . SER A 1 91 ? -12.279 -2.062 2.648 1.00 96.06 91 SER A O 1
ATOM 710 N N . THR A 1 92 ? -12.386 0.151 2.983 1.00 96.19 92 THR A N 1
ATOM 711 C CA . THR A 1 92 ? -12.531 0.525 1.575 1.00 96.19 92 THR A CA 1
ATOM 712 C C . THR A 1 92 ? -11.160 0.612 0.923 1.00 96.19 92 THR A C 1
ATOM 714 O O . THR A 1 92 ? -10.211 1.133 1.508 1.00 96.19 92 THR A O 1
ATOM 717 N N . LEU A 1 93 ? -11.064 0.119 -0.306 1.00 97.19 93 LEU A N 1
ATOM 718 C CA . LEU A 1 93 ? -9.847 0.181 -1.097 1.00 97.19 93 LEU A CA 1
ATOM 719 C C . LEU A 1 93 ? -9.716 1.559 -1.756 1.00 97.19 93 LEU A C 1
ATOM 721 O O . LEU A 1 93 ? -10.370 1.835 -2.760 1.00 97.19 93 LEU A O 1
ATOM 725 N N . GLU A 1 94 ? -8.879 2.415 -1.176 1.00 97.75 94 GLU A N 1
ATOM 726 C CA . GLU A 1 94 ? -8.604 3.774 -1.655 1.00 97.75 94 GLU A CA 1
ATOM 727 C C . GLU A 1 94 ? -7.197 3.825 -2.281 1.00 97.75 94 GLU A C 1
ATOM 729 O O . GLU A 1 94 ? -6.198 3.534 -1.618 1.00 97.75 94 GLU A O 1
ATOM 734 N N . ILE A 1 95 ? -7.124 4.159 -3.573 1.00 98.44 95 ILE A N 1
ATOM 735 C CA . ILE A 1 95 ? -5.875 4.200 -4.352 1.00 98.44 95 ILE A CA 1
ATOM 736 C C . ILE A 1 95 ? -5.702 5.601 -4.932 1.00 98.44 95 ILE A C 1
ATOM 738 O O . ILE A 1 95 ? -6.631 6.155 -5.526 1.00 98.44 95 ILE A O 1
ATOM 742 N N . SER A 1 96 ? -4.502 6.156 -4.789 1.00 98.19 96 SER A N 1
ATOM 743 C CA . SER A 1 96 ? -4.117 7.437 -5.376 1.00 98.19 96 SER A CA 1
ATOM 744 C C . SER A 1 96 ? -3.717 7.291 -6.841 1.00 98.19 96 SER A C 1
ATOM 746 O O . SER A 1 96 ? -4.268 7.963 -7.714 1.00 98.19 96 SER A O 1
ATOM 748 N N . SER A 1 97 ? -2.791 6.376 -7.127 1.00 97.25 97 SER A N 1
ATOM 749 C CA . SER A 1 97 ? -2.225 6.201 -8.463 1.00 97.25 97 SER A CA 1
ATOM 750 C C . SER A 1 97 ? -1.645 4.800 -8.665 1.00 97.25 97 SER A C 1
ATOM 752 O O . SER A 1 97 ? -1.324 4.096 -7.707 1.00 97.25 97 SER A O 1
ATOM 754 N N . ALA A 1 98 ? -1.519 4.400 -9.931 1.00 98.00 98 ALA A N 1
ATOM 755 C CA . ALA A 1 98 ? -0.823 3.192 -10.361 1.00 98.00 98 ALA A CA 1
ATOM 756 C C . ALA A 1 98 ? -0.034 3.508 -11.638 1.00 98.00 98 ALA A C 1
ATOM 758 O O . ALA A 1 98 ? -0.628 3.969 -12.614 1.00 98.00 98 ALA A O 1
ATOM 759 N N . PHE A 1 99 ? 1.289 3.340 -11.619 1.00 96.75 99 PHE A N 1
ATOM 760 C CA . PHE A 1 99 ? 2.173 3.763 -12.712 1.00 96.75 99 PHE A CA 1
ATOM 761 C C . PHE A 1 99 ? 3.574 3.122 -12.609 1.00 96.75 99 PHE A C 1
ATOM 763 O O . PHE A 1 99 ? 3.970 2.713 -11.516 1.00 96.75 99 PHE A O 1
ATOM 770 N N . PRO A 1 100 ? 4.350 3.062 -13.711 1.00 96.69 100 PRO A N 1
ATOM 771 C CA . PRO A 1 100 ? 5.781 2.771 -13.653 1.00 96.69 100 PRO A CA 1
ATOM 772 C C . PRO A 1 100 ? 6.520 3.873 -12.885 1.00 96.69 100 PRO A C 1
ATOM 774 O O . PRO A 1 100 ? 6.581 5.022 -13.328 1.00 96.69 100 PRO A O 1
ATOM 777 N N . HIS A 1 101 ? 7.069 3.539 -11.724 1.00 95.12 101 HIS A N 1
ATOM 778 C CA . HIS A 1 101 ? 7.759 4.471 -10.847 1.00 95.12 101 HIS A CA 1
ATOM 779 C C . HIS A 1 101 ? 9.279 4.374 -11.021 1.00 95.12 101 HIS A C 1
ATOM 781 O O . HIS A 1 101 ? 9.862 3.295 -11.039 1.00 95.12 101 HIS A O 1
ATOM 787 N N . PHE A 1 102 ? 9.922 5.533 -11.154 1.00 94.75 102 PHE A N 1
ATOM 788 C CA . PHE A 1 102 ? 11.371 5.667 -11.357 1.00 94.75 102 PHE A CA 1
ATOM 789 C C . PHE A 1 102 ? 12.056 6.388 -10.186 1.00 94.75 102 PHE A C 1
ATOM 791 O O . PHE A 1 102 ? 13.179 6.860 -10.328 1.00 94.75 102 PHE A O 1
ATOM 798 N N . GLY A 1 103 ? 11.347 6.547 -9.063 1.00 91.00 103 GLY A N 1
ATOM 799 C CA . GLY A 1 103 ? 11.849 7.232 -7.872 1.00 91.00 103 GLY A CA 1
ATOM 800 C C . GLY A 1 103 ? 12.452 6.314 -6.806 1.00 91.00 103 GLY A C 1
ATOM 801 O O . GLY A 1 103 ? 12.986 6.849 -5.840 1.00 91.00 103 GLY A O 1
ATOM 802 N N . GLU A 1 104 ? 12.374 4.987 -6.970 1.00 90.50 104 GLU A N 1
ATOM 803 C CA . GLU A 1 104 ? 13.054 4.023 -6.084 1.00 90.50 104 GLU A CA 1
ATOM 804 C C . GLU A 1 104 ? 14.554 3.934 -6.414 1.00 90.50 104 GLU A C 1
ATOM 806 O O . GLU A 1 104 ? 15.045 4.523 -7.384 1.00 90.50 104 GLU A O 1
ATOM 811 N N . GLU A 1 105 ? 15.286 3.154 -5.623 1.00 91.81 105 GLU A N 1
ATOM 812 C CA . GLU A 1 105 ? 16.697 2.869 -5.848 1.00 91.81 105 GLU A CA 1
ATOM 813 C C . GLU A 1 105 ? 16.949 2.223 -7.232 1.00 91.81 105 GLU A C 1
ATOM 815 O O . GLU A 1 105 ? 16.123 1.431 -7.710 1.00 91.81 105 GLU A O 1
ATOM 820 N N . PRO A 1 106 ? 18.093 2.522 -7.889 1.00 90.06 106 PRO A N 1
ATOM 821 C CA . PRO A 1 106 ? 18.433 2.011 -9.222 1.00 90.06 106 PRO A CA 1
ATOM 822 C C . PRO A 1 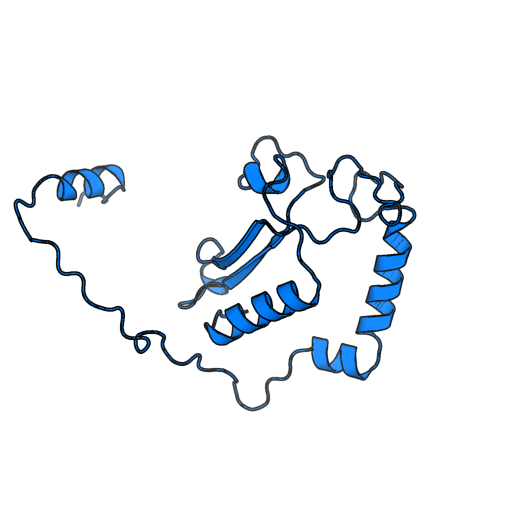106 ? 18.266 0.494 -9.387 1.00 90.06 106 PRO A C 1
ATOM 824 O O . PRO A 1 106 ? 17.814 0.027 -10.434 1.00 90.06 106 PRO A O 1
ATOM 827 N N . GLU A 1 107 ? 18.594 -0.271 -8.346 1.00 87.81 107 GLU A N 1
ATOM 828 C CA . GLU A 1 107 ? 18.513 -1.731 -8.304 1.00 87.81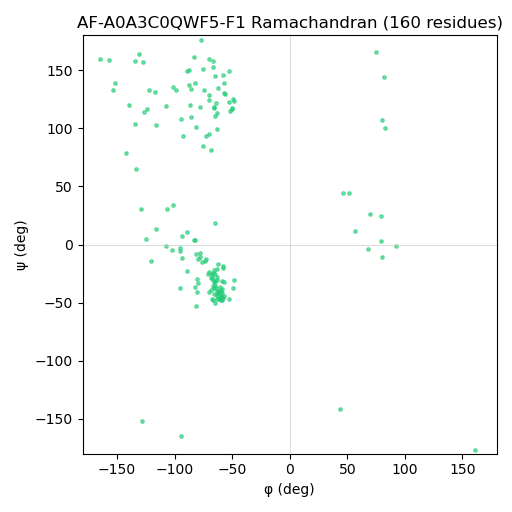 107 GLU A CA 1
ATOM 829 C C . GLU A 1 107 ? 17.068 -2.251 -8.361 1.00 87.81 107 GLU A C 1
ATOM 831 O O . GLU A 1 107 ? 16.843 -3.378 -8.800 1.00 87.81 107 GLU A O 1
ATOM 836 N N . LEU A 1 108 ? 16.092 -1.438 -7.943 1.00 83.75 108 LEU A N 1
ATOM 837 C CA . LEU A 1 108 ? 14.669 -1.783 -7.933 1.00 83.75 108 LEU A CA 1
ATOM 838 C C . LEU A 1 108 ? 13.939 -1.282 -9.184 1.00 83.75 108 LEU A C 1
ATOM 840 O O . LEU A 1 108 ? 13.053 -1.966 -9.697 1.00 83.75 108 LEU A O 1
ATOM 844 N N . VAL A 1 109 ? 14.297 -0.095 -9.688 1.00 90.81 109 VAL A N 1
ATOM 845 C CA . VAL A 1 109 ? 13.627 0.501 -10.860 1.00 90.81 109 VAL A CA 1
ATOM 846 C C . VAL A 1 109 ? 14.125 -0.062 -12.183 1.00 90.81 109 VAL A C 1
ATOM 848 O O . VAL A 1 109 ? 13.374 -0.065 -13.162 1.00 90.81 109 VAL A O 1
ATOM 851 N N . GLY A 1 110 ? 15.388 -0.498 -12.249 1.00 88.12 110 GLY A N 1
ATOM 852 C CA . GLY A 1 110 ? 16.046 -0.884 -13.495 1.00 88.12 110 GLY A CA 1
ATOM 853 C C . GLY A 1 110 ? 15.775 0.107 -14.638 1.00 88.12 110 GLY A C 1
ATOM 854 O O . GLY A 1 110 ? 15.670 1.316 -14.450 1.00 88.12 110 GLY A O 1
ATOM 855 N N . ASN A 1 111 ? 15.591 -0.418 -15.851 1.00 90.75 111 ASN A N 1
ATOM 856 C CA . ASN A 1 111 ? 15.331 0.406 -17.043 1.00 90.75 111 ASN A CA 1
ATOM 857 C C . ASN A 1 111 ? 13.839 0.580 -17.383 1.00 90.75 111 ASN A C 1
ATOM 859 O O . ASN A 1 111 ? 13.512 1.230 -18.371 1.00 90.75 111 ASN A O 1
ATOM 863 N N . ARG A 1 112 ? 12.931 -0.066 -16.637 1.00 91.75 112 ARG A N 1
ATOM 864 C CA . ARG A 1 112 ? 11.488 -0.138 -16.966 1.00 91.75 112 ARG A CA 1
ATOM 865 C C . ARG A 1 112 ? 10.587 0.355 -15.827 1.00 91.75 112 ARG A C 1
ATOM 867 O O . ARG A 1 112 ? 9.366 0.299 -15.947 1.00 91.75 112 ARG A O 1
ATOM 874 N N . GLY A 1 113 ? 11.189 0.865 -14.756 1.00 94.19 113 GLY A N 1
ATOM 875 C CA . GLY A 1 113 ? 10.499 1.304 -13.553 1.00 94.19 113 GLY A CA 1
ATOM 876 C C . GLY A 1 113 ? 10.020 0.137 -12.693 1.00 94.19 113 GLY A C 1
ATOM 877 O O . GLY A 1 113 ? 9.951 -1.016 -13.138 1.00 94.19 113 GLY A O 1
ATOM 878 N N . SER A 1 114 ? 9.657 0.466 -11.459 1.00 94.50 114 SER A N 1
ATOM 879 C CA . SER A 1 114 ? 8.912 -0.418 -10.576 1.00 94.50 114 SER A CA 1
ATOM 880 C C . SER A 1 114 ? 7.406 -0.242 -10.803 1.00 94.50 114 SER A C 1
ATOM 882 O O . SER A 1 114 ? 6.905 0.868 -10.973 1.00 94.50 114 SER A O 1
ATOM 884 N N . GLY A 1 115 ? 6.656 -1.338 -10.840 1.00 95.31 115 GLY A N 1
ATOM 885 C CA . GLY A 1 115 ? 5.206 -1.336 -10.896 1.00 95.31 115 GLY A CA 1
ATOM 886 C C . GLY A 1 115 ? 4.663 -0.860 -9.558 1.00 95.31 115 GLY A C 1
ATOM 887 O O . GLY A 1 115 ? 4.527 -1.645 -8.621 1.00 95.31 115 GLY A O 1
ATOM 888 N N . ALA A 1 116 ? 4.364 0.432 -9.455 1.00 95.69 116 ALA A N 1
ATOM 889 C CA . ALA A 1 116 ? 3.932 1.040 -8.210 1.00 95.69 116 ALA A CA 1
ATOM 890 C C . ALA A 1 116 ? 2.417 1.246 -8.181 1.00 95.69 116 ALA A C 1
ATOM 892 O O . ALA A 1 116 ? 1.823 1.748 -9.136 1.00 95.69 116 ALA A O 1
ATOM 893 N N . ILE A 1 117 ? 1.803 0.910 -7.045 1.00 97.69 117 ILE A N 1
ATOM 894 C CA . ILE A 1 117 ? 0.413 1.244 -6.720 1.00 97.69 117 ILE A CA 1
ATOM 895 C C . ILE A 1 117 ? 0.415 1.952 -5.371 1.00 97.69 117 ILE A C 1
ATOM 897 O O . ILE A 1 117 ? 0.768 1.365 -4.349 1.00 97.69 117 ILE A O 1
ATOM 901 N N . PHE A 1 118 ? 0.046 3.228 -5.369 1.00 97.06 118 PHE A N 1
ATOM 902 C CA . PHE A 1 118 ? 0.077 4.064 -4.176 1.00 97.06 118 PHE A CA 1
ATOM 903 C C . PHE A 1 118 ? -1.300 4.054 -3.520 1.00 97.06 118 PHE A C 1
ATOM 905 O O . PHE A 1 118 ? -2.251 4.655 -4.024 1.00 97.06 118 PHE A O 1
ATOM 912 N N . PHE A 1 119 ? -1.402 3.370 -2.383 1.00 97.50 119 P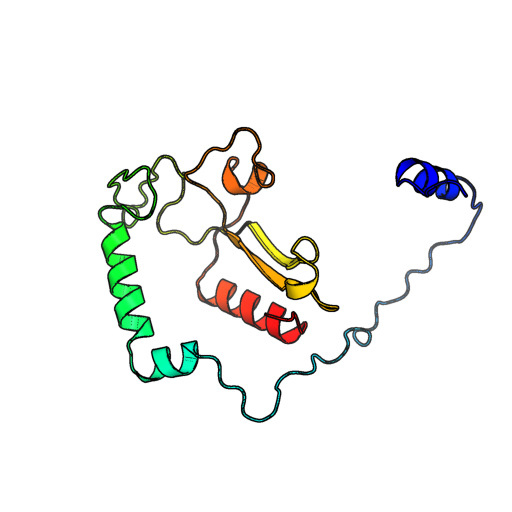HE A N 1
ATOM 913 C CA . PHE A 1 119 ? -2.589 3.409 -1.535 1.00 97.50 119 PHE A CA 1
ATOM 914 C C . PHE A 1 119 ? -2.668 4.723 -0.758 1.00 97.50 119 PHE A C 1
ATOM 916 O O . PHE A 1 119 ? -1.659 5.352 -0.434 1.00 97.50 119 PHE A O 1
ATOM 923 N N . THR A 1 120 ? -3.892 5.129 -0.458 1.00 96.25 120 THR A N 1
ATOM 924 C CA . THR A 1 120 ? -4.189 6.363 0.266 1.00 96.25 120 THR A CA 1
ATOM 925 C C . THR A 1 120 ? -4.218 6.103 1.774 1.00 96.25 120 THR A C 1
ATOM 927 O O . THR A 1 120 ? -4.658 5.030 2.191 1.00 96.25 120 THR A O 1
ATOM 930 N N . ASN A 1 121 ? -3.852 7.116 2.579 1.00 96.81 121 ASN A N 1
ATOM 931 C CA . ASN A 1 121 ? -3.851 7.144 4.055 1.00 96.81 121 ASN A CA 1
ATOM 932 C C . ASN A 1 121 ? -2.624 6.504 4.749 1.00 96.81 121 ASN A C 1
ATOM 934 O O . ASN A 1 121 ? -2.113 5.473 4.322 1.00 96.81 121 ASN A O 1
ATOM 938 N N . CYS A 1 122 ? -2.169 7.073 5.878 1.00 95.31 122 CYS A N 1
ATOM 939 C CA . CYS A 1 122 ? -1.032 6.554 6.661 1.00 95.31 122 CYS A CA 1
ATOM 940 C C . CYS A 1 122 ? -1.125 6.900 8.168 1.00 95.31 122 CYS A C 1
ATOM 942 O O . CYS A 1 122 ? -1.459 8.032 8.508 1.00 95.31 122 CYS A O 1
ATOM 944 N N . PRO A 1 123 ? -0.791 5.976 9.100 1.00 95.06 123 PRO A N 1
ATOM 945 C CA . PRO A 1 123 ? -0.830 6.218 10.555 1.00 95.06 123 PRO A CA 1
ATOM 946 C C . PRO A 1 123 ? 0.350 7.020 11.135 1.00 95.06 123 PRO A C 1
ATOM 948 O O . PRO A 1 123 ? 0.332 7.348 12.326 1.00 95.06 123 PRO A O 1
ATOM 951 N N . LEU A 1 124 ? 1.414 7.257 10.360 1.00 93.12 124 LEU A N 1
ATOM 952 C CA . LEU A 1 124 ? 2.672 7.787 10.901 1.00 93.12 124 LEU A CA 1
ATOM 953 C C . LEU A 1 124 ? 2.640 9.305 11.131 1.00 93.12 124 LEU A C 1
ATOM 955 O O . LEU A 1 124 ? 3.230 9.765 12.104 1.00 93.12 124 LEU A O 1
ATOM 959 N N . ASN A 1 125 ? 1.912 10.065 10.300 1.00 91.69 125 ASN A N 1
ATOM 960 C CA . ASN A 1 125 ? 1.808 11.533 10.375 1.00 91.69 125 ASN A CA 1
ATOM 961 C C . ASN A 1 125 ? 3.175 12.248 10.423 1.00 91.69 125 ASN A C 1
ATOM 963 O O . ASN A 1 125 ? 3.390 13.158 11.220 1.00 91.69 125 ASN A O 1
ATOM 967 N N . CYS A 1 126 ? 4.124 11.820 9.585 1.00 95.69 126 CYS A N 1
ATOM 968 C CA . CYS A 1 126 ? 5.473 12.386 9.566 1.00 95.69 126 CYS A CA 1
ATOM 969 C C . CYS A 1 126 ? 5.450 13.882 9.198 1.00 95.69 126 CYS A C 1
ATOM 971 O O . CYS A 1 126 ? 4.833 14.259 8.201 1.00 95.69 126 CYS A O 1
ATOM 973 N N . VAL A 1 127 ? 6.192 14.715 9.935 1.00 96.94 127 VAL A N 1
ATOM 974 C CA . VAL A 1 127 ? 6.360 16.153 9.630 1.00 96.94 127 VAL A CA 1
ATOM 975 C C . VAL A 1 127 ? 7.100 16.396 8.304 1.00 96.94 127 VAL A C 1
ATOM 977 O O . VAL A 1 127 ? 6.889 17.406 7.646 1.00 96.94 127 VAL A O 1
ATOM 980 N N . PHE A 1 128 ? 7.917 15.432 7.874 1.00 96.94 128 PHE A N 1
ATOM 981 C CA . PHE A 1 128 ? 8.679 15.433 6.618 1.00 96.94 128 PHE A CA 1
ATOM 982 C C . PHE A 1 128 ? 8.087 14.467 5.574 1.00 96.94 128 PHE A C 1
ATOM 984 O O . PHE A 1 128 ? 8.809 13.856 4.790 1.00 96.94 128 PHE A O 1
ATOM 991 N N . CYS A 1 129 ? 6.769 14.243 5.593 1.00 96.69 129 CYS A N 1
ATOM 992 C CA . CYS A 1 1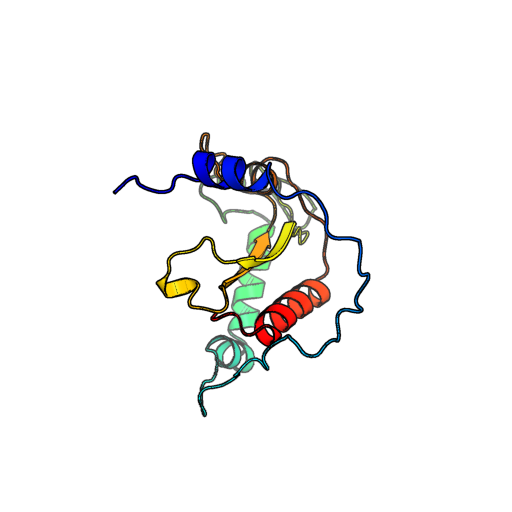29 ? 6.141 13.264 4.707 1.00 96.69 129 CYS A CA 1
ATOM 993 C C . CYS A 1 129 ? 6.267 13.669 3.227 1.00 96.69 129 CYS A C 1
ATOM 995 O O . CYS A 1 129 ? 5.583 14.580 2.770 1.00 96.69 129 CYS A O 1
ATOM 997 N N . ILE A 1 130 ? 7.080 12.930 2.466 1.00 95.00 130 ILE A N 1
ATOM 998 C CA . ILE A 1 130 ? 7.245 13.117 1.011 1.00 95.00 130 ILE A CA 1
ATOM 999 C C . ILE A 1 130 ? 5.928 12.841 0.265 1.00 95.00 130 ILE A C 1
ATOM 1001 O O . ILE A 1 130 ? 5.623 13.476 -0.737 1.00 95.00 130 ILE A O 1
ATOM 1005 N N . ASN A 1 131 ? 5.103 11.947 0.811 1.00 95.75 131 ASN A N 1
ATOM 1006 C CA . ASN A 1 131 ? 3.814 11.541 0.260 1.00 95.75 131 ASN A CA 1
ATOM 1007 C C . ASN A 1 131 ? 2.637 12.226 0.983 1.00 95.75 131 ASN A C 1
ATOM 1009 O O . ASN A 1 131 ? 1.598 11.595 1.182 1.00 95.75 131 ASN A O 1
ATOM 1013 N N . TYR A 1 132 ? 2.796 13.478 1.435 1.00 96.81 132 TYR A N 1
ATOM 1014 C CA . TYR A 1 132 ? 1.815 14.188 2.274 1.00 96.81 132 TYR A CA 1
ATOM 1015 C C . TYR A 1 132 ? 0.402 14.201 1.676 1.00 96.81 132 TYR A C 1
ATOM 1017 O O . TYR A 1 132 ? -0.553 13.849 2.364 1.00 96.81 132 TYR A O 1
ATOM 1025 N N . GLU A 1 133 ? 0.260 14.525 0.394 1.00 96.50 133 GLU A N 1
ATOM 1026 C CA . GLU A 1 133 ? -1.040 14.595 -0.286 1.00 96.50 133 GLU A CA 1
ATOM 1027 C C . GLU A 1 133 ? -1.806 13.256 -0.211 1.00 96.50 133 GLU A C 1
ATOM 1029 O O . GLU A 1 133 ? -2.972 13.192 0.180 1.00 96.50 133 GLU A O 1
ATOM 1034 N N . VAL A 1 134 ? -1.135 12.136 -0.484 1.00 96.88 134 VAL A N 1
ATOM 1035 C CA . VAL A 1 134 ? -1.779 10.808 -0.484 1.00 96.88 134 VAL A CA 1
ATOM 1036 C C . VAL A 1 134 ? -1.901 10.212 0.920 1.00 96.88 134 VAL A C 1
ATOM 1038 O O . VAL A 1 134 ? -2.904 9.586 1.260 1.00 96.88 134 VAL A O 1
ATOM 1041 N N . SER A 1 135 ? -0.901 10.432 1.772 1.00 96.44 135 SER A N 1
ATOM 1042 C CA . SER A 1 135 ? -0.820 9.857 3.119 1.00 96.44 135 SER A CA 1
ATOM 1043 C C . SER A 1 135 ? -1.675 10.621 4.119 1.00 96.44 135 SER A C 1
ATOM 1045 O O . SER A 1 135 ? -2.296 10.017 4.994 1.00 96.44 135 SER A O 1
ATOM 1047 N N . GLN A 1 136 ? -1.666 11.951 4.011 1.00 94.88 136 GLN A N 1
ATOM 1048 C CA . GLN A 1 136 ? -2.255 12.860 4.980 1.00 94.88 136 GLN A CA 1
ATOM 1049 C C . GLN A 1 136 ? -3.360 13.775 4.441 1.00 94.88 136 GLN A C 1
ATOM 1051 O O . GLN A 1 136 ? -4.069 14.355 5.257 1.00 94.88 136 GLN A O 1
ATOM 1056 N N . GLN A 1 137 ? -3.561 13.929 3.136 1.00 95.44 137 GLN A N 1
ATOM 1057 C CA . GLN A 1 137 ? -4.770 14.598 2.625 1.00 95.44 137 GLN A CA 1
ATOM 1058 C C . GLN A 1 137 ? -5.802 13.605 2.094 1.00 95.44 137 GLN A C 1
ATOM 1060 O O . GLN A 1 137 ? -6.923 13.989 1.776 1.00 95.44 137 GLN A O 1
ATOM 1065 N N . GLY A 1 138 ? -5.463 12.314 2.072 1.00 93.69 138 GLY A N 1
ATOM 1066 C CA . GLY A 1 138 ? -6.386 11.279 1.633 1.00 93.69 138 GLY A CA 1
ATOM 1067 C C . GLY A 1 138 ? -6.659 11.343 0.129 1.00 93.69 138 GLY A C 1
ATOM 1068 O O . GLY A 1 138 ? -7.726 10.926 -0.312 1.00 93.69 138 GLY A O 1
ATOM 1069 N N . HIS A 1 139 ? -5.726 11.877 -0.669 1.00 96.75 139 HIS A N 1
ATOM 1070 C CA . HIS A 1 139 ? -5.894 11.927 -2.119 1.00 96.75 139 HIS A CA 1
ATOM 1071 C C . HIS A 1 139 ? -5.935 10.511 -2.703 1.00 96.75 139 HIS A C 1
ATOM 1073 O O . HIS A 1 139 ? -5.007 9.718 -2.524 1.00 96.75 139 HIS A O 1
ATOM 1079 N N . GLY A 1 140 ? -7.031 10.204 -3.392 1.00 96.06 140 GLY A N 1
ATOM 1080 C CA . GLY A 1 140 ? -7.277 8.934 -4.060 1.00 96.06 140 GLY A CA 1
ATOM 1081 C C . GLY A 1 140 ? -8.753 8.722 -4.356 1.00 96.06 140 GLY A C 1
ATOM 1082 O O . GLY A 1 140 ? -9.586 9.605 -4.146 1.00 96.06 140 GLY A O 1
ATOM 1083 N N . ARG A 1 141 ? -9.076 7.553 -4.903 1.00 97.94 141 ARG A N 1
ATOM 1084 C CA . ARG A 1 141 ? -10.448 7.150 -5.233 1.00 97.94 141 ARG A CA 1
ATOM 1085 C C . ARG A 1 141 ? -10.707 5.732 -4.760 1.00 97.94 141 ARG A C 1
ATOM 1087 O O . ARG A 1 141 ? -9.775 4.950 -4.580 1.00 97.94 141 ARG A O 1
ATOM 1094 N N . VAL A 1 142 ? -11.981 5.414 -4.571 1.00 98.19 142 VAL A N 1
ATOM 1095 C CA . VAL A 1 142 ? -12.420 4.059 -4.244 1.00 98.19 142 VAL A CA 1
ATOM 1096 C C . VAL A 1 142 ? -12.333 3.185 -5.489 1.00 98.19 142 VAL A C 1
ATOM 1098 O O . VAL A 1 142 ? -12.818 3.569 -6.553 1.00 98.19 142 VAL A O 1
ATOM 1101 N N . TYR A 1 143 ? -11.751 1.999 -5.337 1.00 98.31 143 TYR A N 1
ATOM 1102 C CA . TYR A 1 143 ? -11.680 0.985 -6.382 1.00 98.31 143 TYR A CA 1
ATOM 1103 C C . TYR A 1 143 ? -12.201 -0.360 -5.884 1.00 98.31 143 TYR A C 1
ATOM 1105 O O . TYR A 1 143 ? -12.210 -0.670 -4.696 1.00 98.31 143 TYR A O 1
ATOM 1113 N N . THR A 1 144 ? -12.620 -1.192 -6.826 1.00 98.31 144 THR A N 1
ATOM 1114 C CA . THR A 1 144 ? -12.928 -2.602 -6.592 1.00 98.31 144 THR A CA 1
ATOM 1115 C C . THR A 1 144 ? -11.655 -3.451 -6.634 1.00 98.31 144 THR A C 1
ATOM 1117 O O . THR A 1 144 ? -10.648 -3.069 -7.233 1.00 98.31 144 THR A O 1
ATOM 1120 N N . ILE A 1 145 ? -11.716 -4.658 -6.065 1.00 97.50 145 ILE A N 1
ATOM 1121 C CA . ILE A 1 145 ? -10.616 -5.635 -6.137 1.00 97.50 145 ILE A CA 1
ATOM 1122 C C . ILE A 1 145 ? -10.284 -5.982 -7.598 1.00 97.50 145 ILE A C 1
ATOM 1124 O O . ILE A 1 145 ? -9.113 -6.085 -7.953 1.00 97.50 145 ILE A O 1
ATOM 1128 N N . ALA A 1 146 ? -11.297 -6.100 -8.465 1.00 98.31 146 ALA A N 1
ATOM 1129 C CA . ALA A 1 146 ? -11.096 -6.358 -9.890 1.00 98.31 146 ALA A CA 1
ATOM 1130 C C . ALA A 1 146 ? -10.339 -5.213 -10.586 1.00 98.31 146 ALA A C 1
ATOM 1132 O O . ALA A 1 146 ? -9.450 -5.461 -11.398 1.00 98.31 146 ALA A O 1
ATOM 1133 N N . GLN A 1 147 ? -10.641 -3.956 -10.240 1.00 98.50 147 GLN A N 1
ATOM 1134 C CA . GLN A 1 147 ? -9.904 -2.804 -10.766 1.00 98.50 147 GLN A CA 1
ATOM 1135 C C . GLN A 1 147 ? -8.448 -2.794 -10.289 1.00 98.50 147 GLN A C 1
ATOM 1137 O O . GLN A 1 147 ? -7.560 -2.578 -11.109 1.00 98.50 147 GLN A O 1
ATOM 1142 N N . LEU A 1 148 ? -8.186 -3.093 -9.012 1.00 98.50 148 LEU A N 1
ATOM 1143 C CA . LEU A 1 148 ? -6.816 -3.233 -8.506 1.00 98.50 148 LEU A CA 1
ATOM 1144 C C . LEU A 1 148 ? -6.051 -4.350 -9.226 1.00 98.50 148 LEU A C 1
ATOM 1146 O O . LEU A 1 148 ? -4.921 -4.137 -9.659 1.00 98.50 148 LEU A O 1
ATOM 1150 N N . ALA A 1 149 ? -6.669 -5.519 -9.404 1.00 97.38 149 ALA A N 1
ATOM 1151 C CA . ALA A 1 149 ? -6.059 -6.624 -10.138 1.00 97.38 149 ALA A CA 1
ATOM 1152 C C . ALA A 1 149 ? -5.717 -6.216 -11.582 1.00 97.38 149 ALA A C 1
ATOM 1154 O O . ALA A 1 149 ? -4.626 -6.502 -12.072 1.00 97.38 149 ALA A O 1
ATOM 1155 N N . ASN A 1 150 ? -6.607 -5.474 -12.247 1.00 98.19 150 ASN A N 1
ATOM 1156 C CA . ASN A 1 150 ? -6.348 -4.946 -13.584 1.00 98.19 150 ASN A CA 1
ATOM 1157 C C . ASN A 1 150 ? -5.186 -3.942 -13.616 1.00 98.19 150 ASN A C 1
ATOM 1159 O O . ASN A 1 150 ? -4.406 -3.976 -14.568 1.00 98.19 150 ASN A O 1
ATOM 1163 N N . MET A 1 151 ? -5.038 -3.088 -12.595 1.00 98.12 151 MET A N 1
ATOM 1164 C CA . MET A 1 151 ? -3.881 -2.191 -12.466 1.00 98.12 151 MET A CA 1
ATOM 1165 C C . MET A 1 151 ? -2.575 -2.984 -12.344 1.00 98.12 151 MET A C 1
ATOM 1167 O O . MET A 1 151 ? -1.628 -2.703 -13.072 1.00 98.12 151 MET A O 1
ATOM 1171 N N . MET A 1 152 ? -2.541 -4.015 -11.492 1.00 96.62 152 MET A N 1
ATOM 1172 C CA . MET A 1 152 ? -1.370 -4.890 -11.335 1.00 96.62 152 MET A CA 1
ATOM 1173 C C . MET A 1 152 ? -0.991 -5.569 -12.659 1.00 96.62 152 MET A C 1
ATOM 1175 O O . MET A 1 152 ? 0.162 -5.516 -13.083 1.00 96.62 152 MET A O 1
ATOM 1179 N N . LEU A 1 153 ? -1.970 -6.146 -13.364 1.00 95.88 153 LEU A N 1
ATOM 1180 C CA . LEU A 1 153 ? -1.741 -6.797 -14.658 1.00 95.88 153 LEU A CA 1
ATOM 1181 C C . LEU A 1 153 ? -1.311 -5.808 -15.749 1.00 95.88 153 LEU A C 1
ATOM 1183 O O . LEU A 1 153 ? -0.569 -6.178 -16.658 1.00 95.88 153 LEU A O 1
ATOM 1187 N N . LEU A 1 154 ? -1.779 -4.559 -15.695 1.00 96.81 154 LEU A N 1
ATOM 1188 C CA . LEU A 1 154 ? -1.347 -3.515 -16.620 1.00 96.81 154 LEU A CA 1
ATOM 1189 C C . LEU A 1 154 ? 0.130 -3.170 -16.409 1.00 96.81 154 LEU A C 1
ATOM 1191 O O . LEU A 1 154 ? 0.871 -3.158 -17.387 1.00 96.81 154 LEU A O 1
ATOM 1195 N N . LEU A 1 155 ? 0.556 -2.956 -15.161 1.00 96.12 155 LEU A N 1
ATOM 1196 C CA . LEU A 1 155 ? 1.957 -2.683 -14.816 1.00 96.12 155 LEU A CA 1
ATOM 1197 C C . LEU A 1 155 ? 2.869 -3.847 -15.228 1.00 96.12 155 LEU A C 1
ATOM 1199 O O . LEU A 1 155 ? 3.907 -3.641 -15.854 1.00 96.12 155 LEU A O 1
ATOM 1203 N N . GLN A 1 156 ? 2.422 -5.084 -14.995 1.00 93.38 156 GLN A N 1
ATOM 1204 C CA . GLN A 1 156 ? 3.130 -6.275 -15.463 1.00 93.38 156 GLN A CA 1
ATOM 1205 C C . GLN A 1 156 ? 3.276 -6.290 -16.995 1.00 93.38 156 GLN A C 1
ATOM 1207 O O . GLN A 1 156 ? 4.358 -6.553 -17.516 1.00 93.38 156 GLN A O 1
ATOM 1212 N N . ARG A 1 157 ? 2.206 -5.984 -17.744 1.00 94.62 157 ARG A N 1
ATOM 1213 C CA . ARG A 1 157 ? 2.248 -5.907 -19.218 1.00 94.62 157 ARG A CA 1
ATOM 1214 C C . ARG A 1 157 ? 3.095 -4.752 -19.744 1.00 94.62 157 ARG A C 1
ATOM 1216 O O . ARG A 1 157 ? 3.578 -4.846 -20.867 1.00 94.62 157 ARG A O 1
ATOM 1223 N N . GLN A 1 158 ? 3.272 -3.686 -18.968 1.00 94.25 158 GLN A N 1
ATOM 1224 C CA . GLN A 1 158 ? 4.215 -2.606 -19.278 1.00 94.25 158 GLN A CA 1
ATOM 1225 C C . GLN A 1 158 ? 5.675 -3.035 -19.069 1.00 94.25 158 GLN A C 1
ATOM 1227 O O . GLN A 1 158 ? 6.588 -2.363 -19.542 1.00 94.25 158 GLN A O 1
ATOM 1232 N N . GLY A 1 159 ? 5.901 -4.182 -18.423 1.00 91.88 159 GLY A N 1
ATOM 1233 C CA . GLY A 1 159 ? 7.223 -4.759 -18.237 1.00 91.88 159 GLY A CA 1
ATOM 1234 C C . GLY A 1 159 ? 8.012 -4.109 -17.110 1.00 91.88 159 GLY A C 1
ATOM 1235 O O . GLY A 1 159 ? 9.241 -4.163 -17.161 1.00 91.88 159 GLY A O 1
ATOM 1236 N N . CYS A 1 160 ? 7.338 -3.505 -16.125 1.00 93.19 160 CYS A N 1
ATOM 1237 C CA . CYS A 1 160 ? 7.981 -3.110 -14.874 1.00 93.19 160 CYS A CA 1
ATOM 1238 C C . CYS A 1 160 ? 8.722 -4.304 -14.250 1.00 93.19 160 CYS A C 1
ATOM 1240 O O . CYS A 1 160 ? 8.339 -5.458 -14.455 1.00 93.19 160 CYS A O 1
ATOM 1242 N N . HIS A 1 161 ? 9.816 -4.033 -13.537 1.00 87.00 161 HIS A N 1
ATOM 1243 C CA . HIS A 1 161 ? 10.752 -5.090 -13.122 1.00 87.00 161 HIS A CA 1
ATOM 1244 C C . HIS A 1 161 ? 10.268 -5.957 -11.952 1.00 87.00 161 HIS A C 1
ATOM 1246 O O . HIS A 1 161 ? 10.828 -7.031 -11.736 1.00 87.00 161 HIS A O 1
ATOM 1252 N N . ASN A 1 162 ? 9.242 -5.520 -11.220 1.00 81.38 162 ASN A N 1
ATOM 1253 C CA . ASN A 1 162 ? 8.685 -6.181 -10.036 1.00 81.38 162 ASN A CA 1
ATOM 1254 C C . ASN A 1 162 ? 7.192 -6.511 -10.170 1.00 81.38 162 ASN A C 1
ATOM 1256 O O . ASN A 1 162 ? 6.472 -5.811 -10.918 1.00 81.38 162 ASN A O 1
#

Radius of gyration: 21.6 Å; Cα contacts (8 Å, |Δi|>4): 192; chains: 1; bounding box: 52×55×54 Å

Solvent-accessible surface area (backbone atoms only — not comparable to full-atom values): 9870 Å² total; per-residue (Å²): 135,84,80,88,46,77,76,61,57,61,63,66,65,79,75,72,87,82,80,79,93,73,94,69,80,81,67,91,74,80,68,72,78,42,86,74,73,67,90,86,76,71,66,68,65,59,58,32,47,75,71,43,52,48,56,56,53,48,52,54,56,56,57,42,29,54,47,27,62,90,51,98,78,52,69,46,44,32,16,81,79,63,38,58,49,92,27,60,47,45,70,68,50,38,38,51,50,72,49,70,35,74,84,60,58,69,91,58,12,64,97,49,14,24,48,40,72,42,63,31,36,39,73,77,77,58,93,81,45,89,55,38,57,30,30,72,65,53,40,53,45,82,54,53,73,69,56,52,52,51,51,53,53,48,34,49,60,63,34,20,72,94

Secondary structure (DSSP, 8-state):
-----HHHHHHTTS-------------TT-S-------TT---HHHHHHHTSHHHHHHHHHHHHGGG--SSTT-----GGGT---TT---SS-EEEEEEEE--S-HHHHTTT-EEEEEES--SS--TT-TTHHHHHS---EE--HHHHHHHHHHHHHHT---

Foldseek 3Di:
DDDDDPVVVVVVVVDDPDDDDDPDDPDPPPQPFQPDDDPPDDDPVVVCVVVCNNVVVVVVVLVCLCQPPPDPVSQGHNLVVVDADQQRHGPFFWWQDWDFAPPDDCVQQPPQGAGDTHTATDNPPDPPDPCCCRHPVVHTDTDDPVVVVVSVVVSVRSNGPD

Mean predicted aligned error: 11.62 Å